Protein AF-A0A813GNF0-F1 (afdb_monomer_lite)

Sequence (95 aa):
VVFFDIRAASAAMEAFGSEGCMPGQQIGDRTVELEGDVGMKVNDLSSLSDVRTNPAGSLVLEFFDVRDATKYRQADHPDVSASAWMEAGLRAKEE

Structure (mmCIF, N/CA/C/O backbone):
data_AF-A0A813GNF0-F1
#
_entry.id   AF-A0A813GNF0-F1
#
loop_
_atom_site.group_PDB
_atom_site.id
_atom_site.type_symbol
_atom_site.label_atom_id
_atom_site.label_alt_id
_atom_site.label_comp_id
_atom_site.label_asym_id
_atom_site.label_entity_id
_atom_site.label_seq_id
_atom_site.pdbx_PDB_ins_code
_atom_site.Cartn_x
_atom_site.Cartn_y
_atom_site.Cartn_z
_atom_site.occupancy
_atom_site.B_iso_or_equiv
_atom_site.auth_seq_id
_atom_site.auth_comp_id
_atom_site.auth_asym_id
_atom_site.auth_atom_id
_atom_site.pdbx_PDB_model_num
ATOM 1 N N . VAL A 1 1 ? 17.179 14.101 -11.294 1.00 74.31 1 VAL A N 1
ATOM 2 C CA . VAL A 1 1 ? 16.238 12.979 -11.074 1.00 74.31 1 VAL A CA 1
ATOM 3 C C . VAL A 1 1 ? 14.881 13.426 -11.579 1.00 74.31 1 VAL A C 1
ATOM 5 O O . VAL A 1 1 ? 14.463 14.515 -11.206 1.00 74.31 1 VAL A O 1
ATOM 8 N N . VAL A 1 2 ? 14.260 12.660 -12.475 1.00 82.06 2 VAL A N 1
ATOM 9 C CA . VAL A 1 2 ? 12.924 12.948 -13.019 1.00 82.06 2 VAL A CA 1
ATOM 10 C C . VAL A 1 2 ? 11.983 11.881 -12.482 1.00 82.06 2 VAL A C 1
ATOM 12 O O . VAL A 1 2 ? 12.312 10.699 -12.537 1.00 82.06 2 VAL A O 1
ATOM 15 N N . PHE A 1 3 ? 10.853 12.303 -11.926 1.00 81.62 3 PHE A N 1
ATOM 16 C CA . PHE A 1 3 ? 9.836 11.397 -11.409 1.00 81.62 3 PHE A CA 1
ATOM 17 C C . PHE A 1 3 ? 8.728 11.248 -12.443 1.00 81.62 3 PHE A C 1
ATOM 19 O O . PHE A 1 3 ? 8.287 12.234 -13.033 1.00 81.62 3 PHE A O 1
ATOM 26 N N . PHE A 1 4 ? 8.289 10.012 -12.646 1.00 79.94 4 PHE A N 1
ATOM 27 C CA . PHE A 1 4 ? 7.168 9.679 -13.511 1.00 79.94 4 PHE A CA 1
ATOM 28 C C . PHE A 1 4 ? 5.969 9.297 -12.649 1.00 79.94 4 PHE A C 1
ATOM 30 O O . PHE A 1 4 ? 6.133 8.739 -11.562 1.00 79.94 4 PHE A O 1
ATOM 37 N N . ASP A 1 5 ? 4.762 9.577 -13.141 1.00 84.06 5 ASP A N 1
ATOM 38 C CA . ASP A 1 5 ? 3.572 8.948 -12.570 1.00 84.06 5 ASP A CA 1
ATOM 39 C C . ASP A 1 5 ? 3.613 7.426 -12.808 1.00 84.06 5 ASP A C 1
ATOM 41 O O . ASP A 1 5 ? 4.388 6.942 -13.634 1.00 84.06 5 ASP A O 1
ATOM 45 N N . ILE A 1 6 ? 2.785 6.655 -12.098 1.00 73.88 6 ILE A N 1
ATOM 46 C CA . ILE A 1 6 ? 2.842 5.183 -12.146 1.00 73.88 6 ILE A CA 1
ATOM 47 C C . ILE A 1 6 ? 2.627 4.615 -13.561 1.00 73.88 6 ILE A C 1
ATOM 49 O O . ILE A 1 6 ? 3.190 3.576 -13.898 1.00 73.88 6 ILE A O 1
ATOM 53 N N . ARG A 1 7 ? 1.843 5.298 -14.405 1.00 80.00 7 ARG A N 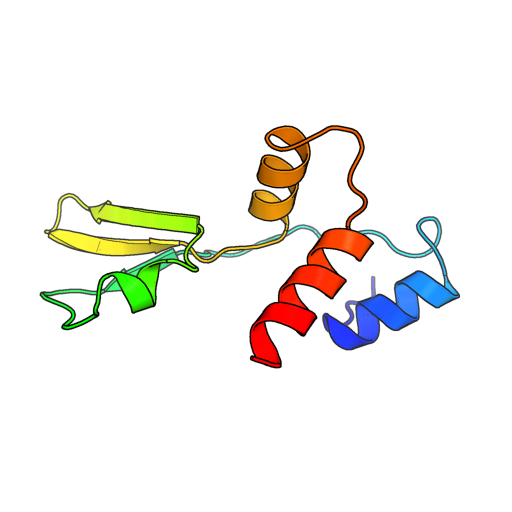1
ATOM 54 C CA . ARG A 1 7 ? 1.524 4.843 -15.767 1.00 80.00 7 ARG A CA 1
ATOM 55 C C . ARG A 1 7 ? 2.700 5.121 -16.696 1.00 80.00 7 ARG A C 1
ATOM 57 O O . ARG A 1 7 ? 3.115 4.247 -17.449 1.00 80.00 7 ARG A O 1
ATOM 64 N N . ALA A 1 8 ? 3.272 6.319 -16.598 1.00 85.06 8 ALA A N 1
ATOM 65 C CA . ALA A 1 8 ? 4.455 6.714 -17.353 1.00 85.06 8 ALA A CA 1
ATOM 66 C C . ALA A 1 8 ? 5.720 5.972 -16.888 1.00 85.06 8 ALA A C 1
ATOM 68 O O . ALA A 1 8 ? 6.612 5.718 -17.694 1.00 85.06 8 ALA A O 1
ATOM 69 N N . ALA A 1 9 ? 5.784 5.576 -15.614 1.00 85.81 9 ALA A N 1
ATOM 70 C CA . ALA A 1 9 ? 6.886 4.798 -15.063 1.00 85.81 9 ALA A CA 1
ATOM 71 C C . ALA A 1 9 ? 7.008 3.421 -15.731 1.00 85.81 9 ALA A C 1
ATOM 73 O O . ALA A 1 9 ? 8.127 2.979 -15.968 1.00 85.81 9 ALA A O 1
ATOM 74 N N . SER A 1 10 ? 5.890 2.775 -16.094 1.00 84.31 10 SER A N 1
ATOM 75 C CA . SER A 1 10 ? 5.918 1.504 -16.837 1.00 84.31 10 SER A CA 1
ATOM 76 C C . SER A 1 10 ? 6.599 1.672 -18.195 1.00 84.31 10 SER A C 1
ATOM 78 O O . SER A 1 10 ? 7.539 0.949 -18.508 1.00 84.31 10 SER A O 1
ATOM 80 N N . ALA A 1 11 ? 6.199 2.692 -18.960 1.00 88.31 11 ALA A N 1
ATOM 81 C CA . ALA A 1 11 ? 6.792 2.979 -20.265 1.00 88.31 11 ALA A CA 1
ATOM 82 C C . ALA A 1 11 ? 8.282 3.357 -20.160 1.00 88.31 11 ALA A C 1
ATOM 84 O O . ALA A 1 11 ? 9.095 2.943 -20.985 1.00 88.31 11 ALA A O 1
ATOM 85 N N . ALA A 1 12 ? 8.664 4.116 -19.128 1.00 88.88 12 ALA A N 1
ATOM 86 C CA . ALA A 1 12 ? 10.065 4.440 -18.872 1.00 88.88 12 ALA A CA 1
ATOM 87 C C . ALA A 1 12 ? 10.888 3.190 -18.503 1.00 88.88 12 ALA A C 1
ATOM 89 O O . ALA A 1 12 ? 11.986 3.006 -19.026 1.00 88.88 12 ALA A O 1
ATOM 90 N N . MET A 1 13 ? 10.349 2.304 -17.660 1.00 88.62 13 MET A N 1
ATOM 91 C CA . MET A 1 13 ? 10.992 1.034 -17.309 1.00 88.62 13 MET A CA 1
ATOM 92 C C . MET A 1 13 ? 11.162 0.112 -18.521 1.00 88.62 13 MET A C 1
ATOM 94 O O . MET A 1 13 ? 12.207 -0.518 -18.646 1.00 88.62 13 MET A O 1
ATOM 98 N N . GLU A 1 14 ? 10.177 0.045 -19.419 1.00 89.44 14 GLU A N 1
ATOM 99 C CA . GLU A 1 14 ? 10.270 -0.727 -20.666 1.00 89.44 14 GLU A CA 1
ATOM 100 C C . GLU A 1 14 ? 11.350 -0.178 -21.606 1.00 89.44 14 GLU A C 1
ATOM 102 O O . GLU A 1 14 ? 12.093 -0.949 -22.211 1.00 89.44 14 GLU A O 1
ATOM 107 N N . ALA A 1 15 ? 11.465 1.149 -21.712 1.00 92.88 15 ALA A N 1
ATOM 108 C CA . ALA A 1 15 ? 12.411 1.794 -22.619 1.00 92.88 15 ALA A CA 1
ATOM 109 C C . ALA A 1 15 ? 13.861 1.788 -22.105 1.00 92.88 15 ALA A C 1
ATOM 111 O O . ALA A 1 15 ? 14.791 1.622 -22.893 1.00 92.88 15 ALA A O 1
ATOM 112 N N . PHE A 1 16 ? 14.065 2.005 -20.803 1.00 91.88 16 PHE A N 1
ATOM 113 C CA . PHE A 1 16 ? 15.393 2.242 -20.221 1.00 91.88 16 PHE A CA 1
ATOM 114 C C . PHE A 1 16 ? 15.887 1.118 -19.302 1.00 91.88 16 PHE A C 1
ATOM 116 O O . PHE A 1 16 ? 17.061 1.106 -18.926 1.00 91.88 16 PHE A O 1
ATOM 123 N N . GLY A 1 17 ? 15.018 0.175 -18.933 1.00 90.31 17 GLY A N 1
ATOM 124 C CA . GLY A 1 17 ? 15.354 -0.929 -18.041 1.00 90.31 17 GLY A CA 1
ATOM 125 C C . GLY A 1 17 ? 15.788 -0.486 -16.639 1.00 90.31 17 GLY A C 1
ATOM 126 O O . GLY A 1 17 ? 15.722 0.685 -16.263 1.00 90.31 17 GLY A O 1
ATOM 127 N N . SER A 1 18 ? 16.262 -1.446 -15.845 1.00 87.50 18 SER A N 1
ATOM 128 C CA . SER A 1 18 ? 16.713 -1.214 -14.463 1.00 87.50 18 SER A CA 1
ATOM 129 C C . SER A 1 18 ? 18.039 -0.456 -14.348 1.00 87.50 18 SER A C 1
ATOM 131 O O . SER A 1 18 ? 18.404 -0.038 -13.254 1.00 87.50 18 SER A O 1
ATOM 133 N N . GLU A 1 19 ? 18.782 -0.298 -15.447 1.00 89.00 19 GLU A N 1
ATOM 134 C CA . GLU A 1 19 ? 20.022 0.489 -15.464 1.00 89.00 19 GLU A CA 1
ATOM 135 C C . GLU A 1 19 ? 19.745 1.991 -15.602 1.00 89.00 19 GLU A C 1
ATOM 137 O O . GLU A 1 19 ? 20.477 2.807 -15.044 1.00 89.00 19 GLU A O 1
ATOM 142 N N . GLY A 1 20 ? 18.677 2.366 -16.318 1.00 87.94 20 GLY A N 1
ATOM 143 C CA . GLY A 1 20 ? 18.272 3.762 -16.501 1.00 87.94 20 GLY A CA 1
ATOM 144 C C . GLY A 1 20 ? 17.158 4.225 -15.562 1.00 87.94 20 GLY A C 1
ATOM 145 O O . GLY A 1 20 ? 16.917 5.427 -15.444 1.00 87.94 20 GLY A O 1
ATOM 146 N N . CYS A 1 21 ? 16.474 3.298 -14.894 1.00 89.25 21 CYS A N 1
ATOM 147 C CA . CYS A 1 21 ? 15.367 3.588 -13.994 1.00 89.25 21 CYS A CA 1
ATOM 148 C C . CYS A 1 21 ? 15.512 2.812 -12.684 1.00 89.25 21 CYS A C 1
ATOM 150 O O . CYS A 1 21 ? 15.777 1.613 -12.669 1.00 89.25 21 CYS A O 1
ATOM 152 N N . MET A 1 22 ? 15.274 3.500 -11.571 1.00 84.94 22 MET A N 1
ATOM 153 C CA . MET A 1 22 ? 15.236 2.899 -10.242 1.00 84.94 22 MET A CA 1
ATOM 154 C C . MET A 1 22 ? 13.939 3.297 -9.534 1.00 84.94 22 MET A C 1
ATOM 156 O O . MET A 1 22 ? 13.477 4.429 -9.717 1.00 84.94 22 MET A O 1
ATOM 160 N N . PRO A 1 23 ? 13.352 2.414 -8.706 1.00 78.06 23 PRO A N 1
ATOM 161 C CA . PRO A 1 23 ? 12.247 2.799 -7.846 1.00 78.06 23 PRO A CA 1
ATOM 162 C C . PRO A 1 23 ? 12.650 3.989 -6.973 1.00 78.06 23 PRO A C 1
ATOM 164 O O . PRO A 1 23 ? 13.690 3.970 -6.311 1.00 78.06 23 PRO A O 1
ATOM 167 N N . GLY A 1 24 ? 11.822 5.031 -6.976 1.00 78.62 24 GLY A N 1
ATOM 168 C CA . GLY A 1 24 ? 11.986 6.140 -6.046 1.00 78.62 24 GLY A CA 1
ATOM 169 C C . GLY A 1 24 ? 11.808 5.669 -4.603 1.00 78.62 24 GLY A C 1
ATOM 170 O O . GLY A 1 24 ? 11.079 4.711 -4.331 1.00 78.62 24 GLY A O 1
ATOM 171 N N . GLN A 1 25 ? 12.454 6.361 -3.665 1.00 78.50 25 GLN A N 1
ATOM 172 C CA . GLN A 1 25 ? 12.216 6.122 -2.247 1.00 78.50 25 GLN A 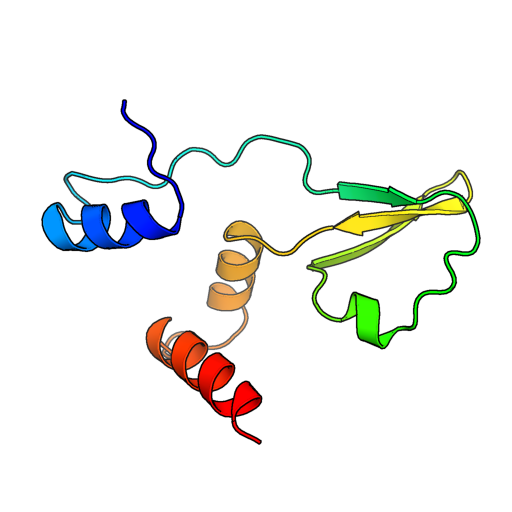CA 1
ATOM 173 C C . GLN A 1 25 ? 10.746 6.421 -1.923 1.00 78.50 25 GLN A C 1
ATOM 175 O O . GLN A 1 25 ? 10.259 7.525 -2.161 1.00 78.50 25 GLN A O 1
ATOM 180 N N . GLN A 1 26 ? 10.046 5.430 -1.376 1.00 73.06 26 GLN A N 1
ATOM 181 C CA . GLN A 1 26 ? 8.678 5.588 -0.888 1.00 73.06 26 GLN A CA 1
ATOM 182 C C . GLN A 1 26 ? 8.713 6.444 0.386 1.00 73.06 26 GLN A C 1
ATOM 184 O O . GLN A 1 26 ? 9.258 6.017 1.405 1.00 73.06 26 GLN A O 1
ATOM 189 N N . ILE A 1 27 ? 8.161 7.656 0.316 1.00 74.88 27 ILE A N 1
ATOM 190 C CA . ILE A 1 27 ? 8.064 8.608 1.430 1.00 74.88 27 ILE A CA 1
ATOM 191 C C . ILE A 1 27 ? 6.603 9.016 1.637 1.00 74.88 27 ILE A C 1
ATOM 193 O O . ILE A 1 27 ? 5.831 9.043 0.682 1.00 74.88 27 ILE A O 1
ATOM 197 N N . GLY A 1 28 ? 6.243 9.358 2.874 1.00 77.25 28 GLY A N 1
ATOM 198 C CA . GLY A 1 28 ? 4.894 9.796 3.239 1.00 77.25 28 GLY A CA 1
ATOM 199 C C . GLY A 1 28 ? 4.154 8.813 4.142 1.00 77.25 28 GLY A C 1
ATOM 200 O O . GLY A 1 28 ? 4.530 7.642 4.264 1.00 77.25 28 GLY A O 1
ATOM 201 N N . ASP A 1 29 ? 3.116 9.330 4.794 1.00 79.88 29 ASP A N 1
ATOM 202 C CA . ASP A 1 29 ? 2.206 8.532 5.603 1.00 79.88 29 ASP A CA 1
ATOM 203 C C . ASP A 1 29 ? 1.214 7.806 4.689 1.00 79.88 29 ASP A C 1
ATOM 205 O O . ASP A 1 29 ? 0.683 8.382 3.738 1.00 79.88 29 ASP A O 1
ATOM 209 N N . ARG A 1 30 ? 1.012 6.519 4.959 1.00 84.69 30 ARG A N 1
ATOM 210 C CA . ARG A 1 30 ? 0.072 5.653 4.233 1.00 84.69 30 ARG A CA 1
ATOM 211 C C . ARG A 1 30 ? -1.119 5.263 5.089 1.00 84.69 30 ARG A C 1
ATOM 213 O O . ARG A 1 30 ? -1.852 4.337 4.742 1.00 84.69 30 ARG A O 1
ATOM 220 N N . THR A 1 31 ? -1.248 5.922 6.231 1.00 88.12 31 THR A N 1
ATOM 221 C CA . THR A 1 31 ? -2.333 5.697 7.156 1.00 88.12 31 THR A CA 1
ATOM 222 C C . THR A 1 31 ? -3.349 6.821 7.060 1.00 88.12 31 THR A C 1
ATOM 224 O O . THR A 1 31 ? -3.008 7.980 6.827 1.00 88.12 31 THR A O 1
ATOM 227 N N . VAL A 1 32 ? -4.619 6.461 7.197 1.00 88.38 32 VAL A N 1
ATOM 228 C CA . VAL A 1 32 ? -5.709 7.412 7.399 1.00 88.38 32 VAL A CA 1
ATOM 229 C C . VAL A 1 32 ? -6.362 7.073 8.724 1.00 88.38 32 VAL A C 1
ATOM 231 O O . VAL A 1 32 ? -6.721 5.922 8.967 1.00 88.38 32 VAL A O 1
ATOM 234 N N . GLU A 1 33 ? -6.500 8.081 9.576 1.00 89.56 33 GLU A N 1
ATOM 235 C CA . GLU A 1 33 ? -7.246 7.977 10.821 1.00 89.56 33 GLU A CA 1
ATOM 236 C C . GLU A 1 33 ? -8.686 8.432 10.588 1.00 89.56 33 GLU A C 1
ATOM 238 O O . GLU A 1 33 ? -8.936 9.514 10.054 1.00 89.56 33 GLU A O 1
ATOM 243 N N . LEU A 1 34 ? -9.631 7.582 10.975 1.00 86.94 34 LEU A N 1
ATOM 244 C CA . LEU A 1 34 ? -11.055 7.859 10.938 1.00 86.94 34 LEU A CA 1
ATOM 245 C C . LEU A 1 34 ? -11.592 7.869 12.367 1.00 86.94 34 LEU A C 1
ATOM 247 O O . LEU A 1 34 ? -11.526 6.866 13.083 1.00 86.94 34 LEU A O 1
ATOM 251 N N . GLU A 1 35 ? -12.127 9.014 12.770 1.00 84.44 35 GLU A N 1
ATOM 252 C CA . GLU A 1 35 ? -12.783 9.179 14.062 1.00 84.44 35 GLU A CA 1
ATOM 253 C C . GLU A 1 35 ? -14.229 8.656 13.994 1.00 84.44 35 GLU A C 1
ATOM 255 O O . GLU A 1 35 ? -14.991 9.005 13.089 1.00 84.44 35 GLU A O 1
ATOM 260 N N . GLY A 1 36 ? -14.622 7.845 14.981 1.00 71.56 36 GLY A N 1
ATOM 261 C CA . GLY A 1 36 ? -15.997 7.368 15.169 1.00 71.56 36 GLY A CA 1
ATOM 262 C C . GLY A 1 36 ? -16.340 6.024 14.514 1.00 71.56 36 GLY A C 1
ATOM 263 O O . GLY A 1 36 ? -15.498 5.353 13.917 1.00 71.56 36 GLY A O 1
ATOM 264 N N . ASP A 1 37 ? -17.612 5.629 14.642 1.00 64.75 37 ASP A N 1
ATOM 265 C CA . ASP A 1 37 ? -18.173 4.424 14.023 1.00 64.75 37 ASP A CA 1
ATOM 266 C C . ASP A 1 37 ? -18.380 4.669 12.528 1.00 64.75 37 ASP A C 1
ATOM 268 O O . ASP A 1 37 ? -19.463 5.030 12.057 1.00 64.75 37 ASP A O 1
ATOM 272 N N . VAL A 1 38 ? -17.309 4.518 11.757 1.00 64.19 38 VAL A N 1
ATOM 273 C CA . VAL A 1 38 ? -17.403 4.573 10.303 1.00 64.19 38 VAL A CA 1
ATOM 274 C C . VAL A 1 38 ? -18.285 3.404 9.873 1.00 64.19 38 VAL A C 1
ATOM 276 O O . VAL A 1 38 ? -17.929 2.246 10.079 1.00 64.19 38 VAL A O 1
ATOM 279 N N . GLY A 1 39 ? -19.453 3.694 9.294 1.00 67.44 39 GLY A N 1
ATOM 280 C CA . GLY A 1 39 ? -20.411 2.701 8.793 1.00 67.44 39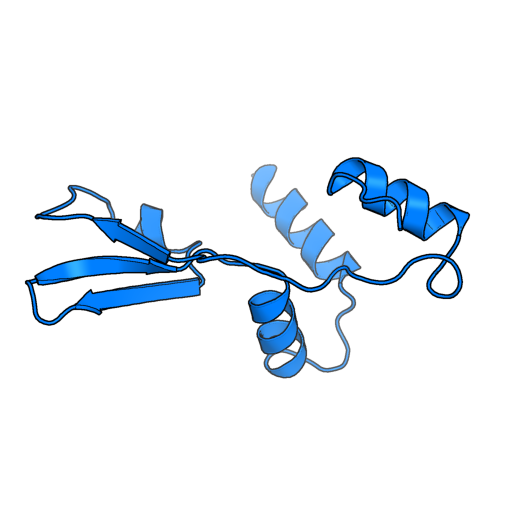 GLY A CA 1
ATOM 281 C C . GLY A 1 39 ? -19.915 1.940 7.557 1.00 67.44 39 GLY A C 1
ATOM 282 O O . GLY A 1 39 ? -20.643 1.821 6.575 1.00 67.44 39 GLY A O 1
ATOM 283 N N . MET A 1 40 ? -18.667 1.477 7.579 1.00 71.12 40 MET A N 1
ATOM 284 C CA . MET A 1 40 ? -18.031 0.698 6.527 1.00 71.12 40 MET A CA 1
ATOM 285 C C . MET A 1 40 ? -18.342 -0.775 6.726 1.00 71.12 40 MET A C 1
ATOM 287 O O . MET A 1 40 ? -18.348 -1.292 7.845 1.00 71.12 40 MET A O 1
ATOM 291 N N . LYS A 1 41 ? -18.584 -1.479 5.626 1.00 72.75 41 LYS A N 1
ATOM 292 C CA . LYS A 1 41 ? -18.700 -2.932 5.670 1.00 72.75 41 LYS A CA 1
ATOM 293 C C . LYS A 1 41 ? -17.295 -3.516 5.732 1.00 72.75 41 LYS A C 1
ATOM 295 O O . LYS A 1 41 ? -16.364 -2.970 5.155 1.00 72.75 41 LYS A O 1
ATOM 300 N N . VAL A 1 42 ? -17.148 -4.678 6.364 1.00 65.69 42 VAL A N 1
ATOM 301 C CA . VAL A 1 42 ? -15.862 -5.402 6.425 1.00 65.69 42 VAL A CA 1
ATOM 302 C C . VAL A 1 42 ? -15.271 -5.625 5.023 1.00 65.69 42 VAL A C 1
ATOM 304 O O . VAL A 1 42 ? -14.062 -5.527 4.839 1.00 65.69 42 VAL A O 1
ATOM 307 N N . ASN A 1 43 ? -16.125 -5.836 4.017 1.00 73.06 43 ASN A N 1
ATOM 308 C CA . ASN A 1 43 ? -15.706 -5.991 2.620 1.00 73.06 43 ASN A CA 1
ATOM 309 C C . ASN A 1 43 ? -15.102 -4.716 2.010 1.00 73.06 43 ASN A C 1
ATOM 311 O O . ASN A 1 43 ? -14.311 -4.817 1.083 1.00 73.06 43 ASN A O 1
ATOM 315 N N . ASP A 1 44 ? -15.435 -3.530 2.523 1.00 74.75 44 ASP A N 1
ATOM 316 C CA . ASP A 1 44 ? -14.841 -2.270 2.057 1.00 74.75 44 ASP A CA 1
ATOM 317 C C . ASP A 1 44 ? -13.387 -2.120 2.552 1.00 74.75 44 ASP A C 1
ATOM 319 O O . ASP A 1 44 ? -12.636 -1.284 2.054 1.00 74.75 44 ASP A O 1
ATOM 323 N N . LEU A 1 45 ? -12.976 -2.950 3.520 1.00 78.69 45 LEU A N 1
ATOM 324 C CA . LEU A 1 45 ? -11.655 -2.927 4.154 1.00 78.69 45 LEU A CA 1
ATOM 325 C C . LEU A 1 45 ? -10.745 -4.066 3.703 1.00 78.69 45 LEU A C 1
ATOM 327 O O . LEU A 1 45 ? -9.561 -4.059 4.029 1.00 78.69 45 LEU A O 1
ATOM 331 N N . SER A 1 46 ? -11.255 -5.031 2.934 1.00 74.50 46 SER A N 1
ATOM 332 C CA . SER A 1 46 ? -10.486 -6.220 2.548 1.00 74.50 46 SER A CA 1
ATOM 333 C C . SER A 1 46 ? -9.306 -5.921 1.619 1.00 74.50 46 SER A C 1
ATOM 335 O O . SER A 1 46 ? -8.435 -6.768 1.455 1.00 74.50 46 SER A O 1
ATOM 337 N N . SER A 1 47 ? -9.274 -4.743 0.988 1.00 75.81 47 SER A N 1
ATOM 338 C CA . SER A 1 47 ? -8.166 -4.292 0.135 1.00 75.81 47 SER A CA 1
ATOM 339 C C . SER A 1 47 ? -7.101 -3.470 0.872 1.00 75.81 47 SER A C 1
ATOM 341 O O . SER A 1 47 ? -6.152 -3.004 0.241 1.00 75.81 47 SER A O 1
ATOM 343 N N . LEU A 1 48 ? -7.268 -3.230 2.174 1.00 82.50 48 LEU A N 1
ATOM 344 C CA . LEU A 1 48 ? -6.290 -2.522 2.999 1.00 82.50 48 LEU A CA 1
ATOM 345 C C . LEU A 1 48 ? -5.180 -3.478 3.444 1.00 82.50 48 LEU A C 1
ATOM 347 O O . LEU A 1 48 ? -5.396 -4.682 3.568 1.00 82.50 48 LEU A O 1
ATOM 351 N N . SER A 1 49 ? -3.976 -2.949 3.660 1.00 84.62 49 SER A N 1
ATOM 352 C CA . SER A 1 49 ? -2.841 -3.751 4.125 1.00 84.62 49 SER A CA 1
ATOM 353 C C . SER A 1 49 ? -2.902 -4.029 5.623 1.00 84.62 49 SER A C 1
ATOM 355 O O . SER A 1 49 ? -2.467 -5.094 6.055 1.00 84.62 49 SER A O 1
ATOM 357 N N . ASP A 1 50 ? -3.447 -3.092 6.397 1.00 85.69 50 ASP A N 1
ATOM 358 C CA . ASP A 1 50 ? -3.683 -3.232 7.831 1.00 85.69 50 ASP A CA 1
ATOM 359 C C . ASP A 1 50 ? -4.867 -2.359 8.271 1.00 85.69 50 ASP A C 1
ATOM 361 O O . ASP A 1 50 ? -5.159 -1.314 7.680 1.00 85.69 50 ASP A O 1
ATOM 365 N N . VAL A 1 51 ? -5.552 -2.797 9.324 1.00 86.62 51 VAL A N 1
ATOM 366 C CA . VAL A 1 51 ? -6.650 -2.071 9.965 1.00 86.62 51 VAL A CA 1
ATOM 367 C C . VAL A 1 51 ? -6.519 -2.266 11.466 1.00 86.62 51 VAL A C 1
ATOM 369 O O . VAL A 1 51 ? -6.612 -3.387 11.966 1.00 86.62 51 VAL A O 1
ATOM 372 N N . ARG A 1 52 ? -6.339 -1.170 12.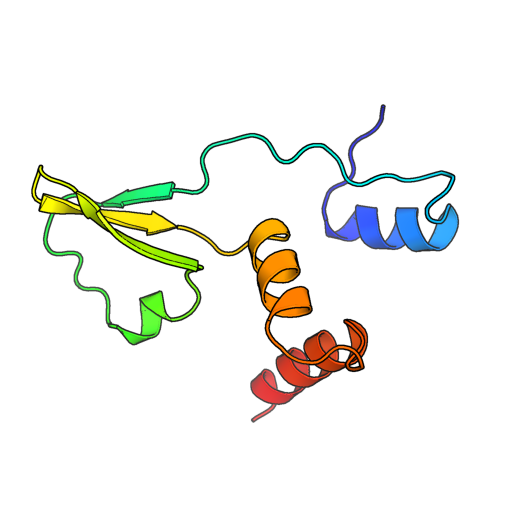205 1.00 88.69 52 ARG A N 1
ATOM 373 C CA . ARG A 1 52 ? -6.153 -1.211 13.661 1.00 88.69 52 ARG A CA 1
ATOM 374 C C . ARG A 1 52 ? -6.892 -0.086 14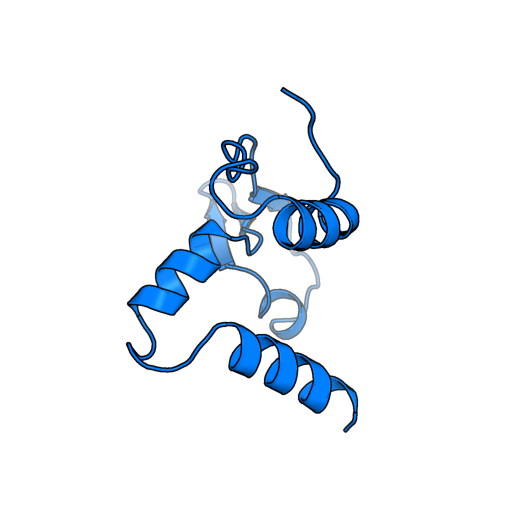.362 1.00 88.69 52 ARG A C 1
ATOM 376 O O . ARG A 1 52 ? -7.119 0.972 13.789 1.00 88.69 52 ARG A O 1
ATOM 383 N N . THR A 1 53 ? -7.211 -0.286 15.632 1.00 88.19 53 THR A N 1
ATOM 384 C CA . THR A 1 53 ? -7.789 0.758 16.487 1.00 88.19 53 THR A CA 1
ATOM 385 C C . THR A 1 53 ? -6.689 1.379 17.341 1.00 88.19 53 THR A C 1
ATOM 387 O O . THR A 1 53 ? -5.882 0.658 17.933 1.00 88.19 53 THR A O 1
ATOM 390 N N . ASN A 1 54 ? -6.625 2.709 17.401 1.00 88.56 54 ASN A N 1
ATOM 391 C CA . ASN A 1 54 ? -5.667 3.407 18.259 1.00 88.56 54 ASN A CA 1
ATOM 392 C C . ASN A 1 54 ? -6.198 3.543 19.709 1.00 88.56 54 ASN A C 1
ATOM 394 O O . ASN A 1 54 ? -7.374 3.283 19.968 1.00 88.56 54 ASN A O 1
ATOM 398 N N . PRO A 1 55 ? -5.368 3.967 20.685 1.00 88.75 55 PRO A N 1
ATOM 399 C CA . PRO A 1 55 ? -5.806 4.121 22.078 1.00 88.75 55 PRO A CA 1
ATOM 400 C C . PRO A 1 55 ? -6.915 5.161 22.303 1.00 88.75 55 PRO A C 1
ATOM 402 O O . PRO A 1 55 ? -7.566 5.128 23.344 1.00 88.75 55 PRO A O 1
ATOM 405 N N . ALA A 1 56 ? -7.119 6.083 21.357 1.00 87.38 56 ALA A N 1
ATOM 406 C CA . ALA A 1 56 ? -8.192 7.073 21.399 1.00 87.38 56 ALA A CA 1
ATOM 407 C C . ALA A 1 56 ? -9.531 6.522 20.868 1.00 87.38 56 ALA A C 1
ATOM 409 O O . ALA A 1 56 ? -10.555 7.188 20.996 1.00 87.38 56 ALA A O 1
ATOM 410 N N . GLY A 1 57 ? -9.537 5.303 20.315 1.00 83.62 57 GLY A N 1
ATOM 411 C CA . GLY A 1 57 ? -10.716 4.653 19.747 1.00 83.62 57 GLY A CA 1
ATOM 412 C C . GLY A 1 57 ? -10.923 4.907 18.252 1.00 83.62 57 GLY A C 1
ATOM 413 O O . GLY A 1 57 ? -11.878 4.378 17.692 1.00 83.62 57 GLY A O 1
ATOM 414 N N . SER A 1 58 ? -10.042 5.664 17.591 1.00 87.25 58 SER A N 1
ATOM 415 C CA . SER A 1 58 ? -10.112 5.898 16.145 1.00 87.25 58 SER A CA 1
ATOM 416 C C . SER A 1 58 ? -9.638 4.680 15.358 1.00 87.25 58 SER A C 1
ATOM 418 O O . SER A 1 58 ? -8.745 3.937 15.789 1.00 87.25 58 SER A O 1
ATOM 420 N N . LEU A 1 59 ? -10.195 4.508 14.162 1.00 87.31 59 LEU A N 1
ATOM 421 C CA . LEU A 1 59 ? -9.782 3.474 13.226 1.00 87.31 59 LEU A CA 1
ATOM 422 C C . LEU A 1 59 ? -8.640 3.995 12.352 1.00 87.31 59 LEU A C 1
ATOM 424 O O . LEU A 1 59 ? -8.785 4.994 11.655 1.00 87.31 59 LEU A O 1
ATOM 428 N N . VAL A 1 60 ? -7.507 3.306 12.373 1.00 89.19 60 VAL A N 1
ATOM 429 C CA . VAL A 1 60 ? -6.345 3.599 11.536 1.00 89.19 60 VAL A CA 1
ATOM 430 C C . VAL A 1 60 ? -6.303 2.580 10.407 1.00 89.19 60 VAL A C 1
ATOM 432 O O . VAL A 1 60 ? -6.139 1.380 10.638 1.00 89.19 60 VAL A O 1
ATOM 435 N N . LEU A 1 61 ? -6.470 3.078 9.188 1.00 89.00 61 LEU A N 1
ATOM 436 C CA . LEU A 1 61 ? -6.471 2.305 7.953 1.00 89.00 61 LEU A CA 1
ATOM 437 C C . LEU A 1 61 ? -5.127 2.449 7.260 1.00 89.00 61 LEU A C 1
ATOM 439 O O . LEU A 1 61 ? -4.686 3.572 7.036 1.00 89.00 61 LEU A O 1
ATOM 443 N N . GLU A 1 62 ? -4.504 1.344 6.874 1.00 88.50 62 GLU A N 1
ATOM 444 C CA . GLU A 1 62 ?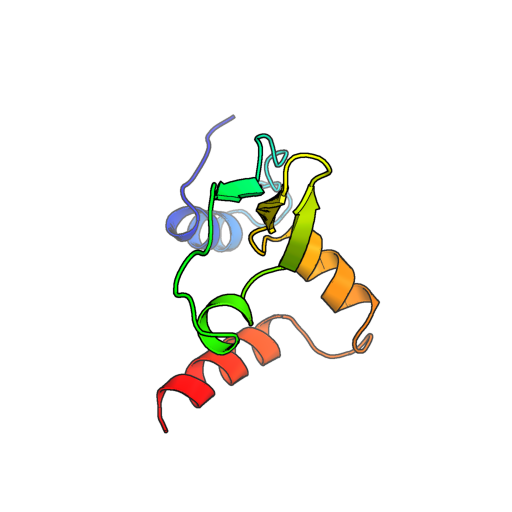 -3.247 1.343 6.135 1.00 88.50 62 GLU A CA 1
ATOM 445 C C . GLU A 1 62 ? -3.482 0.860 4.706 1.00 88.50 62 GLU A C 1
ATOM 447 O O . GLU A 1 62 ? -4.032 -0.217 4.472 1.00 88.50 62 GLU A O 1
ATOM 452 N N . PHE A 1 63 ? -3.090 1.670 3.726 1.00 84.94 63 PHE A N 1
ATOM 453 C CA . PHE A 1 63 ? -3.284 1.321 2.321 1.00 84.94 63 PHE A CA 1
ATOM 454 C C . PHE A 1 63 ? -2.176 0.395 1.818 1.00 84.94 63 PHE A C 1
ATOM 456 O O . PHE A 1 63 ? -1.012 0.498 2.216 1.00 84.94 63 PHE A O 1
ATOM 463 N N . PHE A 1 64 ? -2.549 -0.509 0.913 1.00 77.56 64 PHE A N 1
ATOM 464 C CA . PHE A 1 64 ? -1.619 -1.424 0.266 1.00 77.56 64 PHE A CA 1
ATOM 465 C C . PHE A 1 64 ? -0.735 -0.689 -0.744 1.00 77.56 64 PHE A C 1
ATOM 467 O O . PHE A 1 64 ? -1.231 0.035 -1.607 1.00 77.56 64 PHE A O 1
ATOM 474 N N . ASP A 1 65 ? 0.577 -0.914 -0.678 1.00 77.00 65 ASP A N 1
ATOM 475 C CA . ASP A 1 65 ? 1.521 -0.405 -1.673 1.00 77.00 65 ASP A CA 1
ATOM 476 C C . ASP A 1 65 ? 2.598 -1.440 -2.051 1.00 77.00 65 ASP A C 1
ATOM 478 O O . ASP A 1 65 ? 2.552 -2.613 -1.676 1.00 77.00 65 ASP A O 1
ATOM 482 N N . VAL A 1 66 ? 3.592 -1.009 -2.832 1.00 69.75 66 VAL A N 1
ATOM 483 C CA . VAL A 1 66 ? 4.691 -1.858 -3.319 1.00 69.75 66 VAL A CA 1
ATOM 484 C C . VAL A 1 66 ? 5.507 -2.529 -2.200 1.00 69.75 66 VAL A C 1
ATOM 486 O O . VAL A 1 66 ? 6.089 -3.596 -2.407 1.00 69.75 66 VAL A O 1
ATOM 489 N N . ARG A 1 67 ? 5.554 -1.943 -0.999 1.00 67.69 67 ARG A N 1
ATOM 490 C CA . ARG A 1 67 ? 6.217 -2.509 0.184 1.00 67.69 67 ARG A CA 1
ATOM 491 C C . ARG A 1 67 ? 5.468 -3.737 0.674 1.00 67.69 67 ARG A C 1
ATOM 493 O O . ARG A 1 67 ? 6.098 -4.738 1.004 1.00 67.69 67 ARG A O 1
ATOM 500 N N . ASP A 1 68 ? 4.141 -3.685 0.671 1.00 72.75 68 ASP A N 1
ATOM 501 C CA . ASP A 1 68 ? 3.318 -4.836 1.029 1.00 72.75 68 ASP A CA 1
ATOM 502 C C . ASP A 1 68 ? 3.376 -5.881 -0.087 1.00 72.75 68 ASP A C 1
ATOM 504 O O . ASP A 1 68 ? 3.642 -7.044 0.199 1.00 72.75 68 ASP A O 1
ATOM 508 N N . ALA A 1 69 ? 3.338 -5.471 -1.360 1.00 69.62 69 ALA A N 1
ATOM 509 C CA . ALA A 1 69 ? 3.571 -6.381 -2.488 1.00 69.62 69 ALA A CA 1
ATOM 510 C C . ALA A 1 69 ? 4.914 -7.134 -2.384 1.00 69.62 69 ALA A C 1
ATOM 512 O O . ALA A 1 69 ? 5.009 -8.299 -2.764 1.00 69.62 69 ALA A O 1
ATOM 513 N N . THR A 1 70 ? 5.954 -6.492 -1.840 1.00 66.25 70 THR A N 1
ATOM 514 C CA . THR A 1 70 ? 7.260 -7.127 -1.602 1.00 66.25 70 THR A CA 1
ATOM 515 C C . THR A 1 70 ? 7.182 -8.182 -0.498 1.00 66.25 70 THR A C 1
ATOM 517 O O . THR A 1 70 ? 7.739 -9.265 -0.665 1.00 66.25 70 THR A O 1
ATOM 520 N N . LYS A 1 71 ? 6.458 -7.909 0.597 1.00 65.12 71 LYS A N 1
ATOM 521 C CA . LYS A 1 71 ? 6.215 -8.890 1.670 1.00 65.12 71 LYS A CA 1
ATOM 522 C C . LYS A 1 71 ? 5.404 -10.082 1.160 1.00 65.12 71 LYS A C 1
ATOM 524 O O . LYS A 1 71 ? 5.778 -11.216 1.426 1.00 65.12 71 LYS A O 1
ATOM 529 N N . TYR A 1 72 ? 4.356 -9.837 0.373 1.00 64.62 72 TYR A N 1
ATOM 530 C CA . TYR A 1 72 ? 3.544 -10.898 -0.231 1.00 64.62 72 TYR A CA 1
ATOM 531 C C . TYR A 1 72 ? 4.338 -11.727 -1.248 1.00 64.62 72 TYR A C 1
ATOM 533 O O . TYR A 1 72 ? 4.279 -12.948 -1.193 1.00 64.62 72 TYR A O 1
ATOM 541 N N . ARG A 1 73 ? 5.185 -11.111 -2.089 1.00 61.28 73 ARG A N 1
ATOM 542 C CA . ARG A 1 73 ? 6.120 -11.850 -2.969 1.00 61.28 73 ARG A CA 1
ATOM 543 C C . ARG A 1 73 ? 7.114 -12.731 -2.210 1.00 61.28 73 ARG A C 1
ATOM 545 O O . ARG A 1 73 ? 7.645 -13.669 -2.790 1.00 61.28 73 ARG A O 1
ATOM 552 N N . GLN A 1 74 ? 7.428 -12.393 -0.962 1.00 55.84 74 GLN A N 1
ATOM 553 C CA . GLN A 1 74 ? 8.321 -13.186 -0.115 1.00 55.84 74 GLN A CA 1
ATOM 554 C C . GLN A 1 74 ? 7.569 -14.264 0.680 1.00 55.84 74 GLN A C 1
ATOM 556 O O . GLN A 1 74 ? 8.175 -15.272 1.033 1.00 55.84 74 GLN A O 1
ATOM 561 N N . ALA A 1 75 ? 6.280 -14.052 0.963 1.00 56.66 75 ALA A N 1
ATOM 562 C CA . ALA A 1 75 ? 5.444 -14.940 1.766 1.00 56.66 75 ALA A CA 1
ATOM 563 C C . ALA A 1 75 ? 4.692 -15.998 0.934 1.00 56.66 75 ALA A C 1
ATOM 565 O O . ALA A 1 75 ? 4.555 -17.125 1.402 1.00 56.66 75 ALA A O 1
ATOM 566 N N . ASP A 1 76 ? 4.276 -15.674 -0.296 1.00 49.97 76 ASP A N 1
ATOM 567 C CA . ASP A 1 76 ? 3.547 -16.570 -1.202 1.00 49.97 76 ASP A CA 1
ATOM 568 C C . ASP A 1 76 ? 4.392 -16.908 -2.443 1.00 49.97 76 ASP A C 1
ATOM 570 O O . ASP A 1 76 ? 4.491 -16.130 -3.387 1.00 49.97 76 ASP A O 1
ATOM 574 N N . HIS A 1 77 ? 4.960 -18.118 -2.448 1.00 44.62 77 HIS A N 1
ATOM 575 C CA . HIS A 1 77 ? 5.532 -18.841 -3.596 1.00 44.62 77 HIS A CA 1
ATOM 576 C C . HIS A 1 77 ? 6.760 -18.229 -4.329 1.00 44.62 77 HIS A C 1
ATOM 578 O O . HIS A 1 77 ? 6.629 -17.260 -5.074 1.00 44.62 77 HIS A O 1
ATOM 584 N N . PRO A 1 78 ? 7.947 -18.878 -4.284 1.00 44.78 78 PRO A N 1
ATOM 585 C CA . PRO A 1 78 ? 9.146 -18.414 -4.998 1.00 44.78 78 PRO A CA 1
ATOM 586 C C . PRO A 1 78 ? 9.080 -18.462 -6.543 1.00 44.78 78 PRO A C 1
ATOM 588 O O . PRO A 1 78 ? 10.009 -17.971 -7.176 1.00 44.78 78 PRO A O 1
ATOM 591 N N . ASP A 1 79 ? 8.009 -18.984 -7.160 1.00 46.06 79 ASP A N 1
ATOM 592 C CA . ASP A 1 79 ? 7.951 -19.264 -8.612 1.00 46.06 79 ASP A CA 1
ATOM 593 C C . ASP A 1 79 ? 6.775 -18.628 -9.383 1.00 46.06 79 ASP A C 1
ATOM 595 O O . ASP A 1 79 ? 6.563 -18.947 -10.552 1.00 46.06 79 ASP A O 1
ATOM 599 N N . VAL A 1 80 ? 6.008 -17.698 -8.800 1.00 46.59 80 VAL A N 1
ATOM 600 C CA . VAL A 1 80 ? 4.909 -17.040 -9.539 1.00 46.59 80 VAL A CA 1
ATOM 601 C C . VAL A 1 80 ? 5.266 -15.587 -9.846 1.00 46.59 80 VAL A C 1
ATOM 603 O O . VAL A 1 80 ? 5.309 -14.724 -8.968 1.00 46.59 80 VAL A O 1
ATOM 606 N N . SER A 1 81 ? 5.561 -15.313 -11.120 1.00 52.97 81 SER A N 1
ATOM 607 C CA . SER A 1 81 ? 5.961 -13.985 -11.588 1.00 52.97 81 SER A CA 1
ATOM 608 C C . SER A 1 81 ? 4.834 -12.963 -11.436 1.00 52.97 81 SER A C 1
ATOM 610 O O . SER A 1 81 ? 3.652 -13.273 -11.563 1.00 52.97 81 SER A O 1
ATOM 612 N N . ALA A 1 82 ? 5.214 -11.700 -11.225 1.00 47.44 82 ALA A N 1
ATOM 613 C CA . ALA A 1 82 ? 4.293 -10.571 -11.060 1.00 47.44 82 ALA A CA 1
ATOM 614 C C . ALA A 1 82 ? 3.258 -10.431 -12.200 1.00 47.44 82 ALA A C 1
ATOM 616 O O . ALA A 1 82 ? 2.167 -9.912 -11.977 1.00 47.44 82 ALA A O 1
ATOM 617 N N . SER A 1 83 ? 3.566 -10.946 -13.395 1.00 47.03 83 SER A N 1
ATOM 618 C CA . SER A 1 83 ? 2.639 -11.008 -14.529 1.00 47.03 83 SER A CA 1
ATOM 619 C C . SER A 1 83 ? 1.417 -11.897 -14.265 1.00 47.03 83 SER A C 1
ATOM 621 O O . SER A 1 83 ? 0.315 -11.539 -14.664 1.00 47.03 83 SER A O 1
ATOM 623 N N . ALA A 1 84 ? 1.573 -13.008 -13.541 1.00 49.69 84 ALA A N 1
ATOM 624 C CA . ALA A 1 84 ? 0.468 -13.914 -13.226 1.00 49.69 84 ALA A CA 1
ATOM 625 C C . ALA A 1 84 ? -0.540 -13.283 -12.249 1.00 49.69 84 ALA A C 1
ATOM 627 O O . ALA A 1 84 ? -1.742 -13.516 -12.355 1.00 49.69 84 ALA A O 1
ATOM 628 N N . TRP A 1 85 ? -0.064 -12.422 -11.344 1.00 50.69 85 TRP A N 1
ATOM 629 C CA . TRP A 1 85 ? -0.918 -11.676 -10.417 1.00 50.69 85 TRP A CA 1
ATOM 630 C C . TRP A 1 85 ? -1.705 -10.563 -11.110 1.00 50.69 85 TRP A C 1
ATOM 632 O O . TRP A 1 85 ? -2.881 -10.358 -10.806 1.00 50.69 85 TRP A O 1
ATOM 642 N N . MET A 1 86 ? -1.084 -9.874 -12.072 1.00 47.75 86 MET A N 1
ATOM 643 C CA . MET A 1 86 ? -1.776 -8.865 -12.875 1.00 47.75 86 MET A CA 1
ATOM 644 C C . MET A 1 86 ? -2.874 -9.493 -13.742 1.00 47.75 86 MET A C 1
ATOM 646 O O . MET A 1 86 ? -3.981 -8.962 -13.775 1.00 47.75 86 MET A O 1
ATOM 650 N N . GLU A 1 87 ? -2.624 -10.649 -14.364 1.00 48.59 87 GLU A N 1
ATOM 651 C CA . GLU A 1 87 ? -3.652 -11.333 -15.160 1.00 48.59 87 GLU A CA 1
ATOM 652 C C . GLU A 1 87 ? -4.791 -11.918 -14.314 1.00 48.59 87 GLU A C 1
ATOM 654 O O . GLU A 1 87 ? -5.956 -11.820 -14.704 1.00 48.59 87 GLU A O 1
ATOM 659 N N . ALA A 1 88 ? -4.496 -12.467 -13.132 1.00 50.09 88 ALA A N 1
ATOM 660 C CA . ALA A 1 88 ? -5.529 -12.971 -12.226 1.00 50.09 88 ALA A CA 1
ATOM 661 C C . ALA A 1 88 ? -6.453 -11.847 -11.719 1.00 50.09 88 ALA A C 1
ATOM 663 O O . ALA A 1 88 ? -7.672 -12.015 -11.672 1.00 50.09 88 ALA A O 1
ATOM 664 N N . GLY A 1 89 ? -5.889 -10.674 -11.406 1.00 48.34 89 GLY A N 1
ATOM 665 C CA . GLY A 1 89 ? -6.664 -9.500 -10.998 1.00 48.34 89 GLY A CA 1
ATOM 666 C C . GLY A 1 89 ? -7.512 -8.887 -12.120 1.00 48.34 89 GLY A C 1
ATOM 667 O O . GLY A 1 89 ? -8.539 -8.271 -11.837 1.00 48.34 89 GLY A O 1
ATOM 668 N N . LEU A 1 90 ? -7.109 -9.061 -13.384 1.00 44.16 90 LEU A N 1
ATOM 669 C CA . LEU A 1 90 ? -7.887 -8.659 -14.560 1.00 44.16 90 LEU A CA 1
ATOM 670 C C . LEU A 1 90 ? -9.049 -9.626 -14.830 1.00 44.16 90 LEU A C 1
ATOM 672 O O . LEU A 1 90 ? -10.168 -9.167 -15.038 1.00 44.16 90 LEU A O 1
ATOM 676 N N . ARG A 1 91 ? -8.824 -10.943 -14.724 1.00 44.41 91 ARG A N 1
ATOM 677 C CA . ARG A 1 91 ? -9.881 -11.959 -14.896 1.00 44.41 91 ARG A CA 1
ATOM 678 C C . ARG A 1 91 ? -10.984 -11.885 -13.845 1.00 44.41 91 ARG A C 1
ATOM 680 O O . ARG A 1 91 ? -12.147 -12.046 -14.182 1.00 44.41 91 ARG A O 1
ATOM 687 N N . ALA A 1 92 ? -10.644 -11.573 -12.596 1.00 49.34 92 ALA A N 1
ATOM 688 C CA . ALA A 1 92 ? -11.632 -11.418 -11.524 1.00 49.34 92 ALA A CA 1
ATOM 689 C C . ALA A 1 92 ? -12.568 -10.201 -11.701 1.00 49.34 92 ALA A C 1
ATOM 691 O O . ALA A 1 92 ? -13.483 -10.020 -10.905 1.00 49.34 92 ALA A O 1
ATOM 692 N N . LYS A 1 93 ? -12.330 -9.343 -12.705 1.00 46.59 93 LYS A N 1
ATOM 693 C CA . LYS A 1 93 ? -13.198 -8.207 -13.055 1.00 46.59 93 LYS A CA 1
ATOM 694 C C . LYS A 1 93 ? -14.074 -8.459 -14.286 1.00 46.59 93 LYS A C 1
ATOM 696 O O . LYS A 1 93 ? -14.839 -7.570 -14.653 1.00 46.59 93 LYS A O 1
ATOM 701 N N . GLU A 1 94 ? -13.940 -9.619 -14.928 1.00 44.75 94 GLU A N 1
ATOM 702 C CA . GLU A 1 94 ? -14.712 -10.004 -16.119 1.00 44.75 94 GLU A CA 1
ATOM 703 C C . GLU A 1 94 ? -15.831 -11.026 -15.820 1.00 44.75 94 GLU A C 1
ATOM 705 O O . GLU A 1 94 ? -16.586 -11.370 -16.729 1.00 44.75 94 GLU A O 1
ATOM 710 N N . GLU A 1 95 ? -15.981 -11.456 -14.562 1.00 39.22 95 GLU A N 1
ATOM 711 C CA . GLU A 1 95 ? -17.117 -12.247 -14.043 1.00 39.22 95 GLU A CA 1
ATOM 712 C C . GLU A 1 95 ? -18.008 -11.400 -13.122 1.00 39.22 95 GLU A C 1
ATOM 714 O O . GLU A 1 95 ? -19.249 -11.562 -13.202 1.00 39.22 95 GLU A O 1
#

pLDDT: mean 73.0, std 15.65, range [39.22, 92.88]

Secondary structure (DSSP, 8-state):
-----HHHHHHHHHHHHHHH--PPP--S--EEEE-S-----GGGSTTEEEEEE-TTS-EEEEE--HHHHHHHHHHS-TT--HHHHHHHHHHTT--

Foldseek 3Di:
DDDDDPVVLVVVCVVPNCVRDDDDDDDDDQKDKAPDDDPDDPVVQPQFPDWDADPVRIIITGHDDVVSVVVCCVVPDVPDDPVNVVVVVVVVVVD

Radius of gyration: 17.2 Å; chains: 1; bounding box: 40×32×45 Å

Organism: Polarella glacialis (NCBI:txid89957)